Protein AF-A0A1B9YH25-F1 (afdb_monomer)

Sequence (120 aa):
MQVQVAENETVRVGDVTFAGATLWTDVGLNGHAHRAMMTAGDRMNDFKKIRVSNYEPRFLPHNALMRHLNSVAFLDAEMRKPRGGDRLVLVMHHAPVRQMPPQRSVRRATSPSTPPTAAI

Foldseek 3Di:
DDDDDQALHWDDDPLEIEHEHQQFDLCPQPVPSVVSQVCCCVDPPQQVPDADDPRPDGDGSVNSNVSNVSSCVSVVVVVPDDRPPGHYHYHYNDDPDPHDDPDPPPPPPDDDDDDDDDDD

Nearest PDB structures (foldseek):
  8wca-assembly1_C  TM=3.359E-01  e=2.042E+00  Homo sapiens
  8had-assembly1_B  TM=5.225E-01  e=9.281E+00  Phaeodactylum tricornutum CCAP 1055/1

Solvent-accessible surface area (backbone atoms only — not comparable to full-atom values): 7538 Å² total; per-residue (Å²): 139,90,88,84,86,44,73,65,35,73,49,74,58,91,61,35,36,36,40,24,22,62,45,48,62,68,54,49,91,81,78,47,33,70,63,43,36,54,52,42,38,78,66,39,63,63,35,69,68,39,50,41,88,93,62,69,51,64,34,45,49,68,56,34,30,54,49,17,53,51,29,51,53,47,52,54,53,62,70,68,52,88,52,92,88,47,45,79,44,82,46,57,73,58,77,94,69,93,65,83,75,79,81,78,76,76,74,73,79,75,75,83,78,78,78,84,80,89,77,134

Structure (mmCIF, N/CA/C/O backbone):
data_AF-A0A1B9YH25-F1
#
_entry.id   AF-A0A1B9YH25-F1
#
loop_
_atom_site.group_PDB
_atom_site.id
_atom_site.type_symbol
_atom_site.label_atom_id
_atom_site.label_alt_id
_atom_site.label_comp_id
_atom_site.label_asym_id
_atom_site.label_entity_id
_atom_site.label_seq_id
_atom_site.pdbx_PDB_ins_code
_atom_site.Cartn_x
_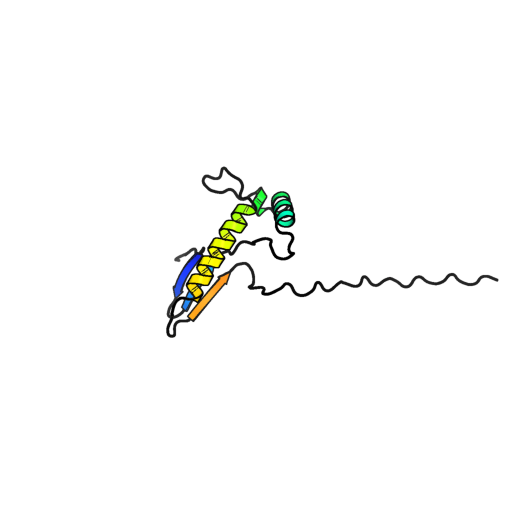atom_site.Cartn_y
_atom_site.Cartn_z
_atom_site.occupancy
_atom_site.B_iso_or_equiv
_atom_site.auth_seq_id
_atom_site.auth_comp_id
_atom_site.auth_asym_id
_atom_site.auth_atom_id
_atom_site.pdbx_PDB_model_num
ATOM 1 N N . MET A 1 1 ? -24.594 5.564 -2.286 1.00 69.50 1 MET A N 1
ATOM 2 C CA . MET A 1 1 ? -23.510 4.572 -2.122 1.00 69.50 1 MET A CA 1
ATOM 3 C C . MET A 1 1 ? -22.241 5.338 -1.794 1.00 69.50 1 MET A C 1
ATOM 5 O O . MET A 1 1 ? -21.898 6.232 -2.552 1.00 69.50 1 MET A O 1
ATOM 9 N N . GLN A 1 2 ? -21.623 5.075 -0.643 1.00 85.44 2 GLN A N 1
ATOM 10 C CA . GLN A 1 2 ? -20.380 5.733 -0.230 1.00 85.44 2 GLN A CA 1
ATOM 11 C C . GLN A 1 2 ? -19.211 4.789 -0.523 1.00 85.44 2 GLN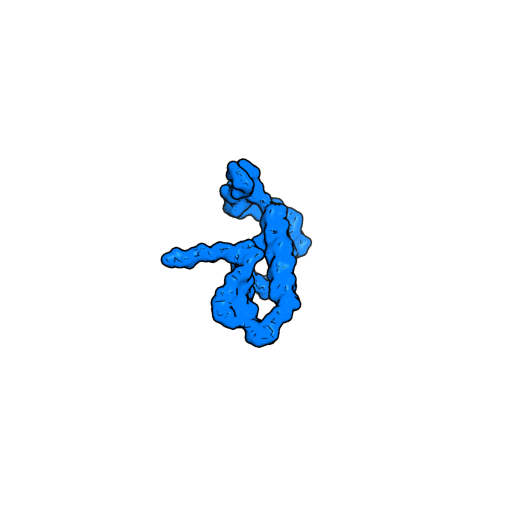 A C 1
ATOM 13 O O . GLN A 1 2 ? -19.297 3.604 -0.213 1.00 85.44 2 GLN A O 1
ATOM 18 N N . VAL A 1 3 ? -18.147 5.308 -1.132 1.00 87.94 3 VAL A N 1
ATOM 19 C CA . VAL A 1 3 ? -16.918 4.562 -1.433 1.00 87.94 3 VAL A CA 1
ATOM 20 C C . VAL A 1 3 ? -15.774 5.233 -0.682 1.00 87.94 3 VAL A C 1
ATOM 22 O O . VAL A 1 3 ? -15.627 6.451 -0.765 1.00 87.94 3 VAL A O 1
ATOM 25 N N . GLN A 1 4 ? -14.992 4.449 0.060 1.00 89.12 4 GLN A N 1
ATOM 26 C CA . GLN A 1 4 ? -13.782 4.899 0.751 1.00 89.12 4 GLN A CA 1
ATOM 27 C C . GLN A 1 4 ? -12.603 4.048 0.278 1.00 89.12 4 GLN A C 1
ATOM 29 O O . GLN A 1 4 ? -12.718 2.826 0.181 1.00 89.12 4 GLN A O 1
ATOM 34 N N . VAL A 1 5 ? -11.486 4.699 -0.040 1.00 91.88 5 VAL A N 1
ATOM 35 C CA . VAL A 1 5 ? -10.233 4.042 -0.429 1.00 91.88 5 VAL A CA 1
ATOM 36 C C . VAL A 1 5 ? -9.322 4.048 0.789 1.00 91.88 5 VAL A C 1
ATOM 38 O O . VAL A 1 5 ? -8.999 5.117 1.280 1.00 91.88 5 VAL A O 1
ATOM 41 N N . ALA A 1 6 ? -8.917 2.871 1.265 1.00 93.62 6 ALA A N 1
ATOM 42 C CA . ALA A 1 6 ? -8.105 2.724 2.472 1.00 93.62 6 ALA A CA 1
ATOM 43 C C . ALA A 1 6 ? -6.679 2.263 2.126 1.00 93.62 6 ALA A C 1
ATOM 45 O O . ALA A 1 6 ? -6.294 1.139 2.438 1.00 93.62 6 ALA A O 1
ATOM 46 N N . GLU A 1 7 ? -5.909 3.094 1.421 1.00 96.25 7 GLU A N 1
ATOM 47 C CA . GLU A 1 7 ? -4.486 2.827 1.163 1.00 96.25 7 GLU A CA 1
ATOM 48 C C . GLU A 1 7 ? -3.636 3.452 2.271 1.00 96.25 7 GLU A C 1
ATOM 50 O O . GLU A 1 7 ? -3.414 4.659 2.273 1.00 96.25 7 GLU A O 1
ATOM 55 N N . ASN A 1 8 ? -3.130 2.623 3.187 1.00 97.25 8 ASN A N 1
ATOM 56 C CA . ASN A 1 8 ? -2.430 3.050 4.405 1.00 97.25 8 ASN A CA 1
ATOM 57 C C . ASN A 1 8 ? -3.298 3.933 5.314 1.00 97.25 8 ASN A C 1
ATOM 59 O O . ASN A 1 8 ? -2.824 4.885 5.932 1.00 97.25 8 ASN A O 1
ATOM 63 N N . GLU A 1 9 ? -4.583 3.596 5.386 1.00 97.44 9 GLU A N 1
ATOM 64 C CA . GLU A 1 9 ? -5.580 4.286 6.198 1.00 97.44 9 GLU A CA 1
ATOM 65 C C . GLU A 1 9 ? -6.462 3.277 6.935 1.00 97.44 9 GLU A C 1
ATOM 67 O O . GLU A 1 9 ? -6.459 2.074 6.640 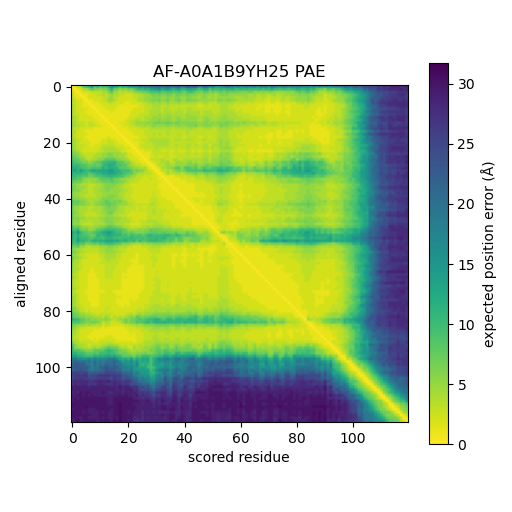1.00 97.44 9 GLU A O 1
ATOM 72 N N . THR A 1 10 ? -7.222 3.767 7.917 1.00 97.06 10 THR A N 1
ATOM 73 C CA . THR A 1 10 ? -8.196 2.954 8.637 1.00 97.06 10 THR A CA 1
ATOM 74 C C . THR A 1 10 ? -9.624 3.415 8.421 1.00 97.06 10 THR A C 1
ATOM 76 O O . THR A 1 10 ? -9.920 4.603 8.332 1.00 97.06 10 THR A O 1
ATOM 79 N N . VAL A 1 11 ? -10.532 2.443 8.386 1.00 96.44 11 VAL A N 1
ATOM 80 C CA . VAL A 1 11 ? -11.976 2.664 8.347 1.00 96.44 11 VAL A CA 1
ATOM 81 C C . VAL A 1 11 ? -12.589 1.948 9.538 1.00 96.44 11 VAL A C 1
ATOM 83 O O . VAL A 1 11 ? -12.366 0.753 9.734 1.00 96.44 11 VAL A O 1
ATOM 86 N N . ARG A 1 12 ? -13.363 2.667 10.353 1.00 95.19 12 ARG A N 1
ATOM 87 C CA . ARG A 1 12 ? -14.037 2.086 11.518 1.00 95.19 12 ARG A CA 1
ATOM 88 C C . ARG A 1 12 ? -15.504 1.816 11.213 1.00 95.19 12 ARG A C 1
ATOM 90 O O . ARG A 1 12 ? -16.226 2.711 10.782 1.00 95.19 12 ARG A O 1
ATOM 97 N N . VAL A 1 13 ? -15.944 0.595 11.496 1.00 95.06 13 VAL A N 1
ATOM 98 C CA . VAL A 1 13 ? -17.338 0.159 11.381 1.00 95.06 13 VAL A CA 1
ATOM 99 C C . VAL A 1 13 ? -17.725 -0.502 12.700 1.00 95.06 13 VAL A C 1
ATOM 101 O O . VAL A 1 13 ? -17.253 -1.591 13.019 1.00 95.06 13 VAL A O 1
ATOM 104 N N . GLY A 1 14 ? -18.550 0.182 13.496 1.00 95.00 14 GLY A N 1
ATOM 105 C CA . GLY A 1 14 ? -18.880 -0.256 14.855 1.00 95.00 14 GLY A CA 1
ATOM 106 C C . GLY A 1 14 ? -17.644 -0.313 15.760 1.00 95.00 14 GLY A C 1
ATOM 107 O O . GLY A 1 14 ? -16.926 0.682 15.899 1.00 95.00 14 GLY A O 1
ATOM 108 N N . ASP A 1 15 ? -17.411 -1.484 16.348 1.00 96.62 15 ASP A N 1
ATOM 109 C CA . ASP A 1 15 ? -16.275 -1.835 17.212 1.00 96.62 15 ASP A CA 1
ATOM 110 C C . ASP A 1 15 ? -15.105 -2.471 16.432 1.00 96.62 15 ASP A C 1
ATOM 112 O O . ASP A 1 15 ? -14.173 -3.012 17.026 1.00 96.62 15 ASP A O 1
ATOM 116 N N . VAL A 1 16 ? -15.145 -2.442 15.092 1.00 97.69 16 VAL A N 1
ATOM 117 C CA . VAL A 1 16 ? -14.095 -2.998 14.230 1.00 97.69 16 VAL A CA 1
ATOM 118 C C . VAL A 1 16 ? -13.389 -1.887 13.468 1.00 97.69 16 VAL A C 1
ATOM 120 O O . VAL A 1 16 ? -14.006 -1.105 12.746 1.00 97.69 16 VAL A O 1
ATOM 123 N N . THR A 1 17 ? -12.067 -1.844 13.596 1.00 97.50 17 THR A N 1
ATOM 124 C CA . THR A 1 17 ? -11.189 -1.016 12.769 1.00 97.50 17 THR A CA 1
ATOM 125 C C . THR A 1 17 ? -10.591 -1.875 11.661 1.00 97.50 17 THR A C 1
ATOM 127 O O . THR A 1 17 ? -9.908 -2.857 11.940 1.00 97.50 17 THR A O 1
ATOM 130 N N . PHE A 1 18 ? -10.821 -1.499 10.407 1.00 97.31 18 PHE A N 1
ATOM 131 C CA . PHE A 1 18 ? -10.178 -2.088 9.238 1.00 97.31 18 PHE A CA 1
ATOM 132 C C . PHE A 1 18 ? -8.976 -1.231 8.862 1.00 97.31 18 PHE A C 1
ATOM 134 O O . PHE A 1 18 ? -9.151 -0.059 8.549 1.00 97.31 18 PHE A O 1
ATOM 141 N N . ALA A 1 19 ? -7.773 -1.795 8.892 1.00 97.38 19 ALA A N 1
ATO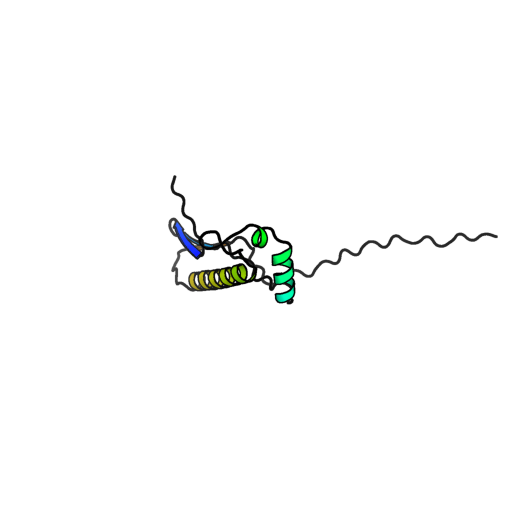M 142 C CA . ALA A 1 19 ? -6.566 -1.145 8.399 1.00 97.38 19 ALA A CA 1
ATOM 143 C C . ALA A 1 19 ? -6.227 -1.701 7.020 1.00 97.38 19 ALA A C 1
ATOM 145 O O . ALA A 1 19 ? -5.935 -2.891 6.881 1.00 97.38 19 ALA A O 1
ATOM 146 N N . GLY A 1 20 ? -6.322 -0.846 6.007 1.00 96.50 20 GLY A N 1
ATOM 147 C CA . GLY A 1 20 ? -6.109 -1.222 4.618 1.00 96.50 20 GLY A CA 1
ATOM 148 C C . GLY A 1 20 ? -4.729 -0.809 4.130 1.00 96.50 20 GLY A C 1
ATOM 149 O O . GLY A 1 20 ? -4.255 0.291 4.412 1.00 96.50 20 GLY A O 1
ATOM 150 N N . ALA A 1 21 ? -4.086 -1.690 3.375 1.00 96.19 21 ALA A N 1
ATOM 151 C CA . ALA A 1 21 ? -2.920 -1.349 2.578 1.00 96.19 21 ALA A CA 1
ATOM 152 C C . ALA A 1 21 ? -2.851 -2.272 1.366 1.00 96.19 21 ALA A C 1
ATOM 154 O O . ALA A 1 21 ? -2.986 -3.483 1.501 1.00 96.19 21 ALA A O 1
ATOM 155 N N . THR A 1 22 ? -2.555 -1.741 0.182 1.00 94.19 22 THR A N 1
ATOM 156 C CA . THR A 1 22 ? -2.248 -2.575 -0.986 1.00 94.19 22 THR A CA 1
ATOM 157 C C . THR A 1 22 ? -1.087 -3.508 -0.657 1.00 94.19 22 THR A C 1
ATOM 159 O O . THR A 1 22 ? -1.117 -4.661 -1.064 1.00 94.19 22 THR A O 1
ATOM 162 N N . LEU A 1 23 ? -0.110 -3.040 0.134 1.00 94.00 23 LEU A N 1
ATOM 163 C CA . LEU A 1 23 ? 1.092 -3.780 0.517 1.00 94.00 23 LEU A CA 1
ATOM 164 C C . LEU A 1 23 ? 1.810 -4.337 -0.720 1.00 94.00 23 LEU A C 1
ATOM 166 O O . LEU A 1 23 ? 1.750 -5.525 -1.023 1.00 94.00 23 LEU A O 1
ATOM 170 N N . TRP A 1 24 ? 2.501 -3.453 -1.441 1.00 93.69 24 TRP A N 1
ATOM 171 C CA . TRP A 1 24 ? 3.378 -3.841 -2.548 1.00 93.69 24 TRP A CA 1
ATOM 172 C C . TRP A 1 24 ? 4.451 -4.841 -2.091 1.00 93.69 24 TRP A C 1
ATOM 174 O O . TRP A 1 24 ? 4.726 -4.970 -0.902 1.00 93.69 24 TRP A O 1
ATOM 184 N N . THR A 1 25 ? 5.071 -5.560 -3.024 1.00 89.00 25 THR A N 1
ATOM 185 C CA . THR A 1 25 ? 6.163 -6.491 -2.703 1.00 89.00 25 THR A CA 1
ATOM 186 C C . THR A 1 25 ? 7.485 -5.756 -2.446 1.00 89.00 25 THR A C 1
ATOM 188 O O . THR A 1 25 ? 7.817 -4.793 -3.138 1.00 89.00 25 THR A O 1
ATOM 191 N N . ASP A 1 26 ? 8.267 -6.246 -1.484 1.00 88.88 26 ASP A N 1
ATOM 192 C CA . ASP A 1 26 ? 9.667 -5.858 -1.258 1.00 88.88 26 ASP A CA 1
ATOM 193 C C . ASP A 1 26 ? 10.651 -6.575 -2.202 1.00 88.88 26 ASP A C 1
ATOM 195 O O . ASP A 1 26 ? 11.845 -6.275 -2.205 1.00 88.88 26 ASP A O 1
ATOM 199 N N . VAL A 1 27 ? 10.144 -7.548 -2.975 1.00 86.75 27 VAL A N 1
ATOM 200 C CA . VAL A 1 27 ? 10.870 -8.523 -3.803 1.00 86.75 27 VAL A CA 1
ATOM 201 C C . VAL A 1 27 ? 12.019 -9.250 -3.082 1.00 86.75 27 VAL A C 1
ATOM 203 O O . VAL A 1 27 ? 12.947 -9.760 -3.717 1.00 86.75 27 VAL A O 1
ATOM 206 N N . GLY A 1 28 ? 11.948 -9.333 -1.752 1.00 84.50 28 GLY A N 1
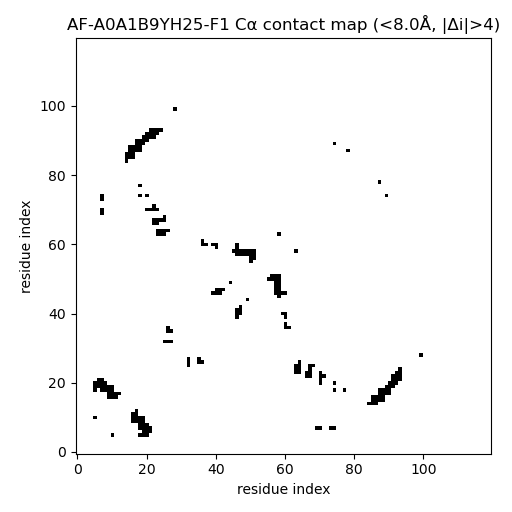ATOM 207 C CA . GLY A 1 28 ? 13.001 -9.855 -0.880 1.00 84.50 28 GLY A CA 1
ATOM 208 C C . GLY A 1 28 ? 12.955 -11.365 -0.645 1.00 84.50 28 GLY A C 1
ATOM 209 O O . GLY A 1 28 ? 13.920 -11.930 -0.132 1.00 84.50 28 GLY A O 1
ATOM 210 N N . LEU A 1 29 ? 11.878 -12.040 -1.062 1.00 81.62 29 LEU A N 1
ATOM 211 C CA . LEU A 1 29 ? 11.538 -13.403 -0.628 1.00 81.62 29 LEU A CA 1
ATOM 212 C C . LEU A 1 29 ? 12.657 -14.451 -0.802 1.00 81.62 29 LEU A C 1
ATOM 214 O O . LEU A 1 29 ? 12.800 -15.332 0.039 1.00 81.62 29 LEU A O 1
ATOM 218 N N . ASN A 1 30 ? 13.464 -14.353 -1.866 1.00 79.12 30 ASN A N 1
ATOM 219 C CA . ASN A 1 30 ? 14.497 -15.344 -2.207 1.00 79.12 30 ASN A CA 1
ATOM 220 C C . ASN A 1 30 ? 15.937 -14.868 -1.922 1.00 79.12 30 ASN A C 1
ATOM 222 O O . ASN A 1 30 ? 16.879 -15.411 -2.494 1.00 79.12 30 ASN A O 1
ATOM 226 N N . GLY A 1 31 ? 16.135 -13.811 -1.124 1.00 80.12 31 GLY A N 1
ATOM 227 C CA . GLY A 1 31 ? 17.475 -13.321 -0.755 1.00 80.12 31 GLY A CA 1
ATOM 228 C C . GLY A 1 31 ? 18.284 -12.677 -1.896 1.00 80.12 31 GLY A C 1
ATOM 229 O O . GLY A 1 31 ? 19.449 -12.327 -1.720 1.00 80.12 31 GLY A O 1
ATOM 230 N N . HIS A 1 32 ? 17.681 -12.484 -3.072 1.00 86.44 32 HIS A N 1
ATOM 231 C CA . HIS A 1 32 ? 18.317 -11.891 -4.255 1.00 86.44 32 HIS A CA 1
ATOM 232 C C . HIS A 1 32 ? 17.545 -10.669 -4.772 1.00 86.44 32 HIS A C 1
ATOM 234 O O . HIS A 1 32 ? 17.298 -10.542 -5.975 1.00 86.44 32 HIS A O 1
ATOM 240 N N . ALA A 1 33 ? 17.172 -9.764 -3.861 1.00 88.06 33 ALA A N 1
ATOM 241 C CA . ALA A 1 33 ? 16.287 -8.629 -4.136 1.00 88.06 33 ALA A CA 1
ATOM 242 C C . ALA A 1 33 ? 16.726 -7.792 -5.349 1.00 88.06 33 ALA A C 1
ATOM 244 O O . ALA A 1 33 ? 15.909 -7.501 -6.211 1.00 88.06 33 ALA A O 1
ATOM 245 N N . HIS A 1 34 ? 18.021 -7.494 -5.502 1.00 89.31 34 HIS A N 1
ATOM 246 C CA . HIS A 1 34 ? 18.519 -6.717 -6.647 1.00 89.31 34 HIS A CA 1
ATOM 247 C C . HIS A 1 34 ? 18.201 -7.374 -8.004 1.00 89.31 34 HIS A C 1
ATOM 249 O O . HIS A 1 34 ? 17.665 -6.738 -8.910 1.00 89.31 34 HIS A O 1
ATOM 255 N N . ARG A 1 35 ? 18.482 -8.678 -8.148 1.00 91.88 35 ARG A N 1
ATOM 256 C CA . ARG A 1 35 ? 18.168 -9.423 -9.382 1.00 91.88 35 ARG A CA 1
ATOM 257 C C . ARG A 1 35 ? 16.662 -9.540 -9.602 1.00 91.88 35 ARG A C 1
ATOM 259 O O . ARG A 1 35 ? 16.205 -9.445 -10.743 1.00 91.88 35 ARG A O 1
ATOM 266 N N . ALA A 1 36 ? 15.905 -9.726 -8.522 1.00 92.56 36 ALA A N 1
ATOM 267 C CA . ALA A 1 36 ? 14.451 -9.777 -8.571 1.00 92.56 36 ALA A CA 1
ATOM 268 C C . ALA A 1 36 ? 13.858 -8.437 -9.030 1.00 92.56 36 ALA A C 1
ATOM 270 O O . ALA A 1 36 ? 13.014 -8.442 -9.917 1.00 92.56 36 ALA A O 1
ATOM 271 N N . MET A 1 37 ? 14.354 -7.302 -8.523 1.00 94.56 37 MET A N 1
ATOM 272 C CA . MET A 1 37 ? 13.934 -5.961 -8.946 1.00 94.56 37 MET A CA 1
ATOM 273 C C . MET A 1 37 ? 14.188 -5.722 -10.431 1.00 94.56 37 MET A C 1
ATOM 275 O O . MET A 1 37 ? 13.265 -5.308 -11.125 1.00 94.56 37 MET A O 1
ATOM 279 N N . MET A 1 38 ? 15.394 -6.012 -10.934 1.00 94.31 38 MET A N 1
ATOM 280 C CA . MET A 1 38 ? 15.693 -5.854 -12.367 1.00 94.31 38 MET A CA 1
ATOM 281 C C . MET A 1 38 ? 14.735 -6.691 -13.221 1.00 94.31 38 MET A C 1
ATOM 283 O O . MET A 1 38 ? 14.057 -6.175 -14.105 1.00 94.31 38 M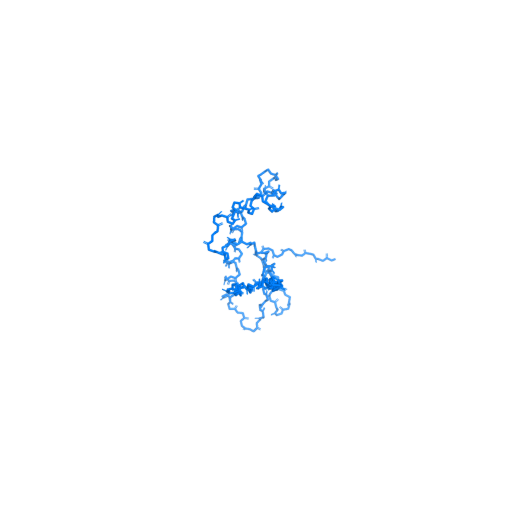ET A O 1
ATOM 287 N N . THR A 1 39 ? 14.597 -7.975 -12.880 1.00 94.88 39 THR A N 1
ATOM 288 C CA . THR A 1 39 ? 13.713 -8.896 -13.607 1.00 94.88 39 THR A CA 1
ATOM 289 C C . THR A 1 39 ? 12.255 -8.441 -13.556 1.00 94.88 39 THR A C 1
ATOM 291 O O . THR A 1 39 ? 11.550 -8.511 -14.561 1.00 94.88 39 THR A O 1
ATOM 294 N N . ALA A 1 40 ? 11.794 -7.975 -12.396 1.00 93.56 40 ALA A N 1
ATOM 295 C CA . ALA A 1 40 ? 10.449 -7.460 -12.208 1.00 93.56 40 ALA A CA 1
ATOM 296 C C . ALA A 1 40 ? 10.217 -6.226 -13.087 1.00 93.56 40 ALA A C 1
ATOM 298 O O . ALA A 1 40 ? 9.253 -6.213 -13.853 1.00 93.56 40 ALA A O 1
ATOM 299 N N . GLY A 1 41 ? 11.133 -5.252 -13.053 1.00 94.62 41 GLY A N 1
ATOM 300 C CA . GLY A 1 41 ? 11.091 -4.046 -13.885 1.00 94.62 41 GLY A CA 1
ATOM 301 C C . GLY A 1 41 ? 10.985 -4.353 -15.381 1.00 94.62 41 GLY A C 1
ATOM 302 O O . GLY A 1 41 ? 10.171 -3.751 -16.082 1.00 94.62 41 GLY A O 1
ATOM 303 N N . ASP A 1 42 ? 11.729 -5.355 -15.847 1.00 94.44 42 ASP A N 1
ATOM 304 C CA . ASP A 1 42 ? 11.759 -5.746 -17.258 1.00 94.44 42 ASP A CA 1
ATOM 305 C C . ASP A 1 42 ? 10.560 -6.592 -17.692 1.00 94.44 42 ASP A C 1
ATOM 307 O O . ASP A 1 42 ? 10.225 -6.643 -18.882 1.00 94.44 42 ASP A O 1
ATOM 311 N N . ARG A 1 43 ? 9.910 -7.309 -16.768 1.00 95.00 43 ARG A N 1
ATOM 312 C CA . ARG A 1 43 ? 8.915 -8.335 -17.122 1.00 95.00 43 ARG A CA 1
ATOM 313 C C . ARG A 1 43 ? 7.492 -7.998 -16.702 1.00 95.00 43 ARG A C 1
ATOM 315 O O . ARG A 1 43 ? 6.587 -8.289 -17.483 1.00 95.00 43 ARG A O 1
ATOM 322 N N . MET A 1 44 ? 7.275 -7.369 -15.551 1.00 95.06 44 MET A N 1
ATOM 323 C CA . MET A 1 44 ? 5.935 -7.154 -14.995 1.00 95.06 44 MET A CA 1
ATOM 324 C C . MET A 1 44 ? 5.226 -5.948 -15.617 1.00 95.06 44 MET A C 1
ATOM 326 O O . MET A 1 44 ? 5.829 -4.913 -15.904 1.00 95.06 44 MET A O 1
ATOM 330 N N . ASN A 1 45 ? 3.913 -6.081 -15.813 1.00 95.94 45 ASN A N 1
ATOM 331 C CA . ASN A 1 45 ? 3.090 -5.023 -16.397 1.00 95.94 45 ASN A CA 1
ATOM 332 C C . ASN A 1 45 ? 3.031 -3.777 -15.515 1.00 95.94 45 ASN A C 1
ATOM 334 O O . ASN A 1 45 ? 2.962 -2.677 -16.057 1.00 95.94 45 ASN A O 1
ATOM 338 N N . ASP A 1 46 ? 3.105 -3.942 -14.197 1.00 93.31 46 ASP A N 1
ATOM 339 C CA . ASP A 1 46 ? 3.108 -2.851 -13.227 1.00 93.31 46 ASP A CA 1
ATOM 340 C C . ASP A 1 46 ? 4.176 -1.814 -13.580 1.00 93.31 46 ASP A C 1
ATOM 342 O O . ASP A 1 46 ? 3.874 -0.640 -13.776 1.00 93.31 46 ASP A O 1
ATOM 346 N N . PHE A 1 47 ? 5.409 -2.265 -13.811 1.00 94.94 47 PHE A N 1
ATOM 347 C CA . PHE A 1 47 ? 6.540 -1.377 -14.088 1.00 94.94 47 PHE A CA 1
ATOM 348 C C . PHE A 1 47 ? 6.631 -0.922 -15.554 1.00 94.94 47 PHE A C 1
ATOM 350 O O . PHE A 1 47 ? 7.333 0.035 -15.887 1.00 94.94 47 PHE A O 1
ATOM 357 N N . LYS A 1 48 ? 5.869 -1.559 -16.451 1.00 93.31 48 LYS A N 1
ATOM 358 C CA . LYS A 1 48 ? 5.756 -1.152 -17.862 1.00 93.31 48 LYS A CA 1
ATOM 359 C C . LYS A 1 48 ? 4.661 -0.116 -18.083 1.00 93.31 48 LYS A C 1
ATOM 361 O O . LYS A 1 48 ? 4.846 0.823 -18.865 1.00 93.31 48 LYS A O 1
ATOM 366 N N . LYS A 1 49 ? 3.521 -0.272 -17.407 1.00 94.38 49 LYS A N 1
ATOM 367 C CA . LYS A 1 49 ? 2.277 0.452 -17.705 1.00 94.38 49 LYS A CA 1
ATOM 368 C C . LYS A 1 49 ? 1.912 1.496 -16.658 1.00 94.38 49 LYS A C 1
ATOM 370 O O . LYS A 1 49 ? 1.378 2.531 -17.038 1.00 94.38 49 LYS A O 1
ATOM 375 N N . ILE A 1 50 ? 2.221 1.278 -15.380 1.00 95.12 50 ILE A N 1
ATOM 376 C CA . ILE A 1 50 ? 1.883 2.255 -14.340 1.00 95.12 50 ILE A CA 1
ATOM 377 C C . ILE A 1 50 ? 2.815 3.468 -14.469 1.00 95.12 50 ILE A C 1
ATOM 379 O O . ILE A 1 50 ? 4.017 3.349 -14.745 1.00 95.12 50 ILE A O 1
ATOM 383 N N . ARG A 1 51 ? 2.240 4.656 -14.302 1.00 93.56 51 ARG A N 1
ATOM 384 C CA . ARG A 1 51 ? 2.941 5.940 -14.227 1.00 93.56 51 ARG A CA 1
ATOM 385 C C . ARG A 1 51 ? 2.599 6.606 -12.901 1.00 93.56 51 ARG A C 1
ATOM 387 O O . ARG A 1 51 ? 1.527 6.355 -12.353 1.00 93.56 51 ARG A O 1
ATOM 394 N N . VAL A 1 52 ? 3.514 7.409 -12.371 1.00 90.62 52 VAL A N 1
ATOM 395 C CA . VAL A 1 52 ? 3.311 8.136 -11.107 1.00 90.62 52 VAL A CA 1
ATOM 396 C C . VAL A 1 52 ? 3.340 9.644 -11.318 1.00 90.62 52 VAL A C 1
ATOM 398 O O . VAL A 1 52 ? 3.762 10.114 -12.371 1.00 90.62 52 VAL A O 1
ATOM 401 N N . SER A 1 53 ? 2.895 10.398 -10.305 1.00 86.75 53 SER A N 1
ATOM 402 C CA . SER A 1 53 ? 2.720 11.853 -10.391 1.00 86.75 53 SER A CA 1
ATOM 403 C C . SER A 1 53 ? 1.768 12.209 -11.546 1.00 86.75 53 SER A C 1
ATOM 405 O O . SER A 1 53 ? 0.753 11.538 -11.728 1.00 86.75 53 SER A O 1
ATOM 407 N N . ASN A 1 54 ? 2.108 13.204 -12.359 1.00 87.69 54 ASN A N 1
ATOM 408 C CA . ASN A 1 54 ? 1.336 13.657 -13.518 1.00 87.69 54 ASN A CA 1
ATOM 409 C C . ASN A 1 54 ? 1.486 12.740 -14.746 1.00 87.69 54 ASN A C 1
ATOM 411 O O . ASN A 1 54 ? 1.591 13.214 -15.868 1.00 87.69 54 ASN A O 1
ATOM 415 N N . TYR A 1 55 ? 1.516 11.422 -14.534 1.00 85.44 55 TYR A N 1
ATOM 416 C CA . TYR A 1 55 ? 1.625 10.403 -15.585 1.00 85.44 55 TYR A CA 1
ATOM 417 C C . TYR A 1 55 ? 2.951 10.387 -16.376 1.00 85.44 55 TYR A C 1
ATOM 419 O O . TYR A 1 55 ? 3.062 9.709 -17.396 1.00 85.44 55 TYR A O 1
ATOM 427 N N . GLU A 1 56 ? 3.979 11.062 -15.869 1.00 85.62 56 GLU A N 1
ATOM 428 C CA . GLU A 1 56 ? 5.264 11.225 -16.555 1.00 85.62 56 GLU A CA 1
ATOM 429 C C . GLU A 1 56 ? 6.233 10.055 -16.275 1.00 85.62 56 GLU A C 1
ATOM 431 O O . GLU A 1 56 ? 6.468 9.214 -17.153 1.00 85.62 56 GLU A O 1
ATOM 436 N N . PRO A 1 57 ? 6.788 9.900 -15.056 1.00 93.62 57 PRO A N 1
ATOM 437 C CA . PRO A 1 57 ? 7.719 8.814 -14.780 1.00 93.62 57 PRO A CA 1
ATOM 438 C C . PRO A 1 57 ? 7.021 7.454 -14.682 1.00 93.62 57 PRO A C 1
ATOM 440 O O . PRO A 1 57 ? 5.921 7.307 -14.134 1.00 93.62 57 PRO A O 1
ATOM 443 N N . ARG A 1 58 ? 7.717 6.412 -15.155 1.00 93.38 58 ARG A N 1
ATOM 444 C CA . ARG A 1 58 ? 7.324 5.016 -14.923 1.00 93.38 58 ARG A CA 1
ATOM 445 C C . ARG A 1 58 ? 7.352 4.695 -13.438 1.00 93.38 58 ARG A C 1
ATOM 447 O O . ARG A 1 58 ? 8.248 5.116 -12.711 1.00 93.38 58 ARG A O 1
ATOM 454 N N . PHE A 1 59 ? 6.389 3.894 -12.997 1.00 95.50 59 PHE A N 1
ATOM 455 C CA . PHE A 1 59 ? 6.504 3.238 -11.707 1.00 95.50 59 PHE A CA 1
ATOM 456 C C . PHE A 1 59 ? 7.634 2.206 -11.786 1.00 95.50 59 PHE A C 1
ATOM 458 O O . PHE A 1 59 ? 7.617 1.348 -12.662 1.00 95.50 59 PHE A O 1
ATOM 465 N N . LEU A 1 60 ? 8.632 2.304 -10.910 1.00 95.12 60 LEU A N 1
ATOM 466 C CA . LEU A 1 60 ? 9.785 1.409 -10.876 1.00 95.12 60 LEU A CA 1
ATOM 467 C C . LEU A 1 60 ? 9.685 0.436 -9.692 1.00 95.12 60 LEU A C 1
ATOM 469 O O . LEU A 1 60 ? 9.016 0.751 -8.706 1.00 95.12 60 LEU A O 1
ATOM 473 N N . PRO A 1 61 ? 10.405 -0.699 -9.721 1.00 95.12 61 PRO A N 1
ATOM 474 C CA . PRO A 1 61 ? 10.484 -1.618 -8.584 1.00 95.12 61 PRO A CA 1
ATOM 475 C C . PRO A 1 61 ? 10.876 -0.942 -7.263 1.00 95.12 61 PRO A C 1
ATOM 477 O O . PRO A 1 61 ? 10.322 -1.275 -6.219 1.00 95.12 61 PRO A O 1
ATOM 480 N N . HIS A 1 62 ? 11.751 0.071 -7.292 1.00 94.44 62 HIS A N 1
ATOM 481 C CA . HIS A 1 62 ? 12.102 0.814 -6.076 1.00 94.44 62 HIS A CA 1
ATOM 482 C C . HIS A 1 62 ? 10.909 1.601 -5.498 1.00 94.44 62 HIS A C 1
ATOM 484 O O . HIS A 1 62 ? 10.809 1.750 -4.282 1.00 94.44 62 HIS A O 1
ATOM 490 N N . ASN A 1 63 ? 9.988 2.084 -6.343 1.00 94.88 63 ASN A N 1
ATOM 491 C CA . ASN A 1 63 ? 8.782 2.771 -5.882 1.00 94.88 63 ASN A CA 1
ATOM 492 C C . ASN A 1 63 ? 7.851 1.790 -5.160 1.00 94.88 63 ASN A C 1
ATOM 494 O O . ASN A 1 63 ? 7.261 2.143 -4.141 1.00 94.88 63 ASN A O 1
ATOM 498 N N . ALA A 1 64 ? 7.734 0.558 -5.672 1.00 94.50 64 ALA A N 1
ATOM 499 C CA . ALA A 1 64 ? 6.997 -0.513 -5.005 1.00 94.50 64 ALA A CA 1
ATOM 500 C C . ALA A 1 64 ? 7.618 -0.848 -3.645 1.00 94.50 64 ALA A C 1
ATOM 502 O O . ALA A 1 64 ? 6.884 -0.904 -2.663 1.00 94.50 64 ALA A O 1
ATOM 503 N N . LEU A 1 65 ? 8.950 -0.954 -3.561 1.00 94.69 65 LEU A N 1
ATOM 504 C CA . LEU A 1 65 ? 9.636 -1.156 -2.283 1.00 94.69 65 LEU A CA 1
ATOM 505 C C . LEU A 1 65 ? 9.366 -0.006 -1.301 1.00 94.69 65 LEU A C 1
ATOM 507 O O . LEU A 1 65 ? 9.047 -0.250 -0.143 1.00 94.69 65 LEU A O 1
ATOM 511 N N . MET A 1 66 ? 9.450 1.251 -1.739 1.00 95.50 66 MET A N 1
ATOM 512 C CA . MET A 1 66 ? 9.146 2.388 -0.861 1.00 95.50 66 MET A CA 1
ATOM 513 C C . MET A 1 66 ? 7.706 2.339 -0.338 1.00 95.50 66 MET A C 1
ATOM 515 O O . MET A 1 66 ? 7.471 2.542 0.851 1.00 95.50 66 MET A O 1
ATOM 519 N N . ARG A 1 67 ? 6.736 2.029 -1.208 1.00 95.50 67 ARG A N 1
ATOM 520 C CA . ARG A 1 67 ? 5.333 1.860 -0.800 1.00 95.50 67 ARG A CA 1
ATOM 521 C C . ARG A 1 67 ? 5.161 0.686 0.160 1.00 95.50 67 ARG A C 1
ATOM 523 O O . ARG A 1 67 ? 4.448 0.834 1.141 1.00 95.50 67 ARG A O 1
ATOM 530 N N . HIS A 1 68 ? 5.843 -0.432 -0.085 1.00 95.19 68 HIS A N 1
ATOM 531 C CA . HIS A 1 68 ? 5.866 -1.578 0.822 1.00 95.19 68 HIS A CA 1
ATOM 532 C C . HIS A 1 68 ? 6.325 -1.168 2.225 1.00 95.19 68 HIS A C 1
ATOM 534 O O . HIS A 1 68 ? 5.620 -1.429 3.194 1.00 95.19 68 HIS A O 1
ATOM 540 N N . LEU A 1 69 ? 7.469 -0.486 2.330 1.00 95.69 69 LEU A N 1
ATOM 541 C CA . LEU A 1 69 ? 8.020 -0.052 3.616 1.00 95.69 69 LEU A CA 1
ATOM 542 C C . LEU A 1 69 ? 7.059 0.885 4.359 1.00 95.69 69 LEU A C 1
ATOM 544 O O . LEU A 1 69 ? 6.859 0.726 5.561 1.00 95.69 69 LEU A O 1
ATOM 548 N N . ASN A 1 70 ? 6.411 1.805 3.640 1.00 97.44 70 ASN A N 1
ATOM 549 C CA . ASN A 1 70 ? 5.398 2.687 4.219 1.00 97.44 70 ASN A CA 1
ATOM 550 C C . ASN A 1 70 ? 4.176 1.906 4.722 1.00 97.44 70 ASN A C 1
ATOM 552 O O . ASN A 1 70 ? 3.713 2.159 5.831 1.00 97.44 70 ASN A O 1
ATOM 556 N N . SER A 1 71 ? 3.682 0.935 3.947 1.00 96.75 71 SER A N 1
ATOM 557 C CA . SER A 1 71 ? 2.572 0.072 4.365 1.00 96.75 71 SER A CA 1
ATOM 558 C C . SER A 1 71 ? 2.925 -0.761 5.590 1.00 96.75 71 SER A C 1
ATOM 560 O O . SER A 1 71 ? 2.130 -0.831 6.523 1.00 96.75 71 SER A O 1
ATOM 562 N N . VAL A 1 72 ? 4.123 -1.350 5.632 1.00 95.06 72 VAL A N 1
ATOM 563 C CA . VAL A 1 72 ? 4.598 -2.102 6.802 1.00 95.06 72 VAL A CA 1
ATOM 564 C C . VAL A 1 72 ? 4.663 -1.196 8.026 1.00 95.06 72 VAL A C 1
ATOM 566 O O . VAL A 1 72 ? 4.120 -1.562 9.063 1.00 95.06 72 VAL A O 1
ATOM 569 N N . ALA A 1 73 ? 5.255 -0.005 7.908 1.00 97.06 73 ALA A N 1
ATOM 570 C CA . ALA A 1 73 ? 5.339 0.946 9.015 1.00 97.06 73 ALA A CA 1
ATOM 571 C C . ALA A 1 73 ? 3.950 1.386 9.511 1.00 97.06 73 ALA A C 1
ATOM 573 O O . ALA A 1 73 ? 3.715 1.440 10.718 1.00 97.06 73 ALA A O 1
ATOM 574 N N . PHE A 1 74 ? 3.018 1.657 8.593 1.00 97.69 74 PHE A N 1
ATOM 575 C CA . PHE A 1 74 ? 1.635 2.001 8.920 1.00 97.69 74 PHE A CA 1
ATOM 576 C C . PHE A 1 74 ? 0.926 0.869 9.675 1.00 97.69 74 PHE A C 1
ATOM 578 O O . PHE A 1 74 ? 0.387 1.094 10.758 1.00 97.69 74 PHE A O 1
ATOM 585 N N . LEU A 1 75 ? 0.954 -0.352 9.137 1.00 95.81 75 LEU A N 1
ATOM 586 C CA . LEU A 1 75 ? 0.282 -1.504 9.742 1.00 95.81 75 LEU A CA 1
ATOM 587 C C . LEU A 1 75 ? 0.893 -1.854 11.101 1.00 95.81 75 LEU A C 1
ATOM 589 O O . LEU A 1 75 ? 0.169 -2.147 12.048 1.00 95.81 75 LEU A O 1
ATOM 593 N N . ASP A 1 76 ? 2.218 -1.782 11.213 1.00 96.00 76 ASP A N 1
ATOM 594 C CA . ASP A 1 76 ? 2.953 -2.009 12.455 1.00 96.00 76 ASP A CA 1
ATOM 595 C C . ASP A 1 76 ? 2.591 -0.971 13.528 1.00 96.00 76 ASP A C 1
ATOM 597 O O . ASP A 1 76 ? 2.337 -1.320 14.683 1.00 96.00 76 ASP A O 1
ATOM 601 N N . ALA A 1 77 ? 2.460 0.302 13.146 1.00 97.50 77 ALA A N 1
ATOM 602 C CA . ALA A 1 77 ? 1.939 1.331 14.038 1.00 97.50 77 ALA A CA 1
ATOM 603 C C . ALA A 1 77 ? 0.483 1.047 14.451 1.00 97.50 77 ALA A C 1
ATOM 605 O O . ALA A 1 77 ? 0.149 1.162 15.629 1.00 97.50 77 ALA A O 1
ATOM 606 N N . GLU A 1 78 ? -0.379 0.635 13.517 1.00 96.69 78 GLU A N 1
ATOM 607 C CA . GLU A 1 78 ? -1.802 0.380 13.769 1.00 96.69 78 GLU A CA 1
ATOM 608 C C . GLU A 1 78 ? -2.047 -0.830 14.684 1.00 96.69 78 GLU A C 1
ATOM 610 O O . GLU A 1 78 ? -2.986 -0.815 15.489 1.00 96.69 78 GLU A O 1
ATOM 615 N N . MET A 1 79 ? -1.181 -1.845 14.596 1.00 95.56 79 MET A N 1
ATOM 616 C CA . MET A 1 79 ? -1.176 -3.020 15.473 1.00 95.56 79 MET A CA 1
ATOM 617 C C . MET A 1 79 ? -0.751 -2.693 16.908 1.00 95.56 79 MET A C 1
ATOM 619 O O . MET A 1 79 ? -1.216 -3.347 17.837 1.00 95.56 79 MET A O 1
ATOM 623 N N . ARG A 1 80 ? 0.113 -1.689 17.114 1.00 96.69 80 ARG A N 1
ATOM 624 C CA . ARG A 1 80 ? 0.582 -1.295 18.457 1.00 96.69 80 ARG A CA 1
ATOM 625 C C . ARG A 1 80 ? -0.369 -0.362 19.202 1.00 96.69 80 ARG A C 1
ATOM 627 O O . ARG A 1 80 ? -0.182 -0.145 20.399 1.00 96.69 80 ARG A O 1
ATOM 634 N N . LYS A 1 81 ? -1.366 0.213 18.526 1.00 96.50 81 LYS A N 1
ATOM 635 C CA . LYS A 1 81 ? -2.328 1.118 19.165 1.00 96.50 81 LYS A CA 1
ATOM 636 C C . LYS A 1 81 ? -3.159 0.359 20.211 1.00 96.50 81 LYS A C 1
ATOM 638 O O . LYS A 1 81 ? -3.721 -0.685 19.880 1.00 96.50 81 LYS A O 1
ATOM 643 N N . PRO A 1 82 ? -3.299 0.879 21.444 1.00 95.06 82 PRO A N 1
ATOM 644 C CA . PRO A 1 82 ? -4.248 0.336 22.408 1.00 95.06 82 PRO A CA 1
ATOM 645 C C . PRO A 1 82 ? -5.676 0.428 21.857 1.00 95.06 82 PRO A C 1
ATOM 647 O O . PRO A 1 82 ? -6.075 1.482 21.364 1.00 95.06 82 PRO A O 1
ATOM 650 N N . ARG A 1 83 ? -6.447 -0.661 21.946 1.00 93.50 83 ARG A N 1
ATOM 651 C CA . ARG A 1 83 ? -7.836 -0.721 21.441 1.00 93.50 83 ARG A CA 1
ATOM 652 C C . ARG A 1 83 ? -8.880 -1.091 22.485 1.00 93.50 83 ARG A C 1
ATOM 654 O O . ARG A 1 83 ? -10.064 -1.124 22.175 1.00 93.50 83 ARG A O 1
ATOM 661 N N . GLY A 1 84 ? -8.464 -1.362 23.722 1.00 91.62 84 GLY A N 1
ATOM 662 C CA . GLY A 1 84 ? -9.373 -1.876 24.744 1.00 91.62 84 GLY A CA 1
ATOM 663 C C . GLY A 1 84 ? -10.013 -3.184 24.273 1.00 91.62 84 GLY A C 1
ATOM 664 O O . GLY A 1 84 ? -9.313 -4.186 24.155 1.00 91.62 84 GLY A O 1
ATOM 665 N N . GLY A 1 85 ? -11.320 -3.151 23.993 1.00 91.25 85 GLY A N 1
ATOM 666 C CA . GLY A 1 85 ? -12.092 -4.278 23.455 1.00 91.25 85 GLY A CA 1
ATOM 667 C C . GLY A 1 85 ? -12.355 -4.237 21.944 1.00 91.25 85 GLY A C 1
ATOM 668 O O . GLY A 1 85 ? -12.905 -5.200 21.410 1.00 91.25 85 GLY A O 1
ATOM 669 N N . ASP A 1 86 ? -11.971 -3.161 21.252 1.00 96.31 86 ASP A N 1
ATOM 670 C CA . ASP A 1 86 ? -12.231 -3.005 19.820 1.00 96.31 86 ASP A CA 1
ATOM 671 C C . ASP A 1 86 ? -11.343 -3.940 18.986 1.00 96.31 86 ASP A C 1
ATOM 673 O O . ASP A 1 86 ? -10.162 -4.165 19.275 1.00 96.31 86 ASP A O 1
ATOM 677 N N . ARG A 1 87 ? -11.902 -4.468 17.895 1.00 97.50 87 ARG A N 1
ATOM 678 C CA . ARG A 1 87 ? -11.221 -5.408 16.996 1.00 97.50 87 ARG A CA 1
ATOM 679 C C . ARG A 1 87 ? -10.425 -4.674 15.919 1.00 97.50 87 ARG A C 1
ATOM 681 O O . ARG A 1 87 ? -10.851 -3.641 15.404 1.00 97.50 87 ARG A O 1
ATOM 688 N N . LEU A 1 88 ? -9.295 -5.257 15.522 1.00 97.38 88 LEU A N 1
ATOM 689 C CA . LEU A 1 88 ? -8.497 -4.823 14.374 1.00 97.38 88 LEU A CA 1
ATOM 690 C C . LEU A 1 88 ? -8.512 -5.903 13.292 1.00 97.38 88 LEU A C 1
ATOM 692 O O . LEU A 1 88 ? -8.198 -7.060 13.561 1.00 97.38 88 LEU A O 1
ATOM 696 N N . VAL A 1 89 ? -8.836 -5.507 12.064 1.00 96.69 89 VAL A N 1
ATOM 697 C CA . VAL A 1 89 ? -8.749 -6.345 10.866 1.00 96.69 89 VAL A CA 1
ATOM 698 C C . VAL A 1 89 ? -7.756 -5.702 9.910 1.00 96.69 89 VAL A C 1
ATOM 700 O O . VAL A 1 89 ? -7.911 -4.540 9.546 1.00 96.69 89 VAL A O 1
ATOM 703 N N . LEU A 1 90 ? -6.7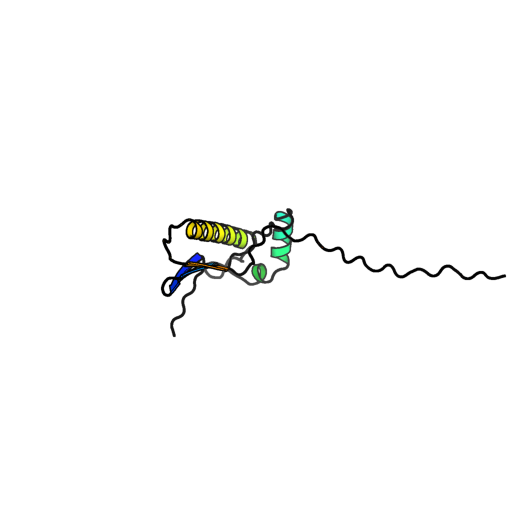43 -6.455 9.491 1.00 95.62 90 LEU A N 1
ATOM 704 C CA . LEU A 1 90 ? -5.790 -6.008 8.478 1.00 95.62 90 LEU A CA 1
ATOM 705 C C . LEU A 1 90 ? -6.244 -6.509 7.106 1.00 95.62 90 LEU A C 1
ATOM 707 O O . LEU A 1 90 ? -6.501 -7.701 6.938 1.00 95.62 90 LEU A O 1
ATOM 711 N N . VAL A 1 91 ? -6.326 -5.612 6.128 1.00 95.25 91 VAL A N 1
ATOM 712 C CA . VAL A 1 91 ? -6.726 -5.923 4.752 1.00 95.25 91 VAL A CA 1
ATOM 713 C C . VAL A 1 91 ? -5.561 -5.601 3.827 1.00 95.25 91 VAL A C 1
ATOM 715 O O . VAL A 1 91 ? -5.173 -4.442 3.697 1.00 95.25 91 VAL A O 1
ATOM 718 N N . MET A 1 92 ? -4.989 -6.637 3.210 1.00 93.62 92 MET A N 1
ATOM 719 C CA . MET A 1 92 ? -3.790 -6.528 2.375 1.00 93.62 92 MET A CA 1
ATOM 720 C C . MET A 1 92 ? -3.871 -7.416 1.136 1.00 93.62 92 MET A C 1
ATOM 722 O O . MET A 1 92 ? -4.524 -8.459 1.169 1.00 93.62 92 MET A O 1
ATOM 726 N N . HIS A 1 93 ? -3.196 -7.024 0.049 1.00 90.56 93 HIS A N 1
ATOM 727 C CA . HIS A 1 93 ? -3.158 -7.825 -1.181 1.00 90.56 93 HIS A CA 1
ATOM 728 C C . HIS A 1 93 ? -2.342 -9.112 -1.012 1.00 90.56 93 HIS A C 1
ATOM 730 O O . HIS A 1 93 ? -2.740 -10.180 -1.478 1.00 90.56 93 HIS A O 1
ATOM 736 N N . HIS A 1 94 ? -1.187 -9.017 -0.353 1.00 83.06 94 HIS A N 1
ATOM 737 C CA . HIS A 1 94 ? -0.324 -10.163 -0.099 1.00 83.06 94 HIS A CA 1
ATOM 738 C C . HIS A 1 94 ? -0.635 -10.807 1.253 1.00 83.06 94 HIS A C 1
ATOM 740 O O . HIS A 1 94 ? -0.870 -10.126 2.251 1.00 83.06 94 HIS A O 1
ATOM 746 N N . ALA A 1 95 ? -0.605 -12.141 1.283 1.00 77.62 95 ALA A N 1
ATOM 747 C CA . ALA A 1 95 ? -0.758 -12.895 2.517 1.00 77.62 95 ALA A CA 1
ATOM 748 C C . ALA A 1 95 ? 0.442 -12.652 3.455 1.00 77.62 95 ALA A C 1
ATOM 750 O O . ALA A 1 95 ? 1.580 -12.576 2.978 1.00 77.62 95 ALA A O 1
ATOM 751 N N . PRO A 1 96 ? 0.227 -12.591 4.781 1.00 75.56 96 PRO A N 1
ATOM 752 C CA . PRO A 1 96 ? 1.308 -12.493 5.753 1.00 75.56 96 PRO A CA 1
ATOM 753 C C . PRO A 1 96 ? 2.075 -13.820 5.793 1.00 75.56 96 PRO A C 1
ATOM 755 O O . PRO A 1 96 ? 1.684 -14.772 6.467 1.00 75.56 96 PRO A O 1
ATOM 758 N N . VAL A 1 97 ? 3.165 -13.906 5.034 1.00 71.94 97 VAL A N 1
ATOM 759 C CA . VAL A 1 97 ? 4.021 -15.095 4.989 1.00 71.94 97 VAL A CA 1
ATOM 760 C C . VAL A 1 97 ? 5.245 -14.889 5.869 1.00 71.94 97 VAL A C 1
ATOM 762 O O . VAL A 1 97 ? 6.013 -13.952 5.687 1.00 71.94 97 VAL A O 1
ATOM 765 N N . ARG A 1 98 ? 5.429 -15.781 6.848 1.00 60.34 98 ARG A N 1
ATOM 766 C CA . ARG A 1 98 ? 6.581 -15.739 7.762 1.00 60.34 98 ARG A CA 1
ATOM 767 C C . ARG A 1 98 ? 7.851 -16.275 7.093 1.00 60.34 98 ARG A C 1
ATOM 769 O O . ARG A 1 98 ? 8.929 -15.762 7.357 1.00 60.34 98 ARG A O 1
ATOM 776 N N . GLN A 1 99 ? 7.697 -17.292 6.238 1.00 57.81 99 GLN A N 1
ATOM 777 C CA . GLN A 1 99 ? 8.719 -17.966 5.429 1.00 57.81 99 GLN A CA 1
ATOM 778 C C . GLN A 1 99 ? 8.036 -18.613 4.215 1.00 57.81 99 GLN A C 1
ATOM 780 O O . GLN A 1 99 ? 6.895 -19.071 4.319 1.00 57.81 99 GLN A O 1
ATOM 785 N N . MET A 1 100 ? 8.726 -18.683 3.074 1.00 57.69 100 MET A N 1
ATOM 786 C CA . MET A 1 100 ? 8.260 -19.506 1.958 1.00 57.69 100 MET A CA 1
ATOM 787 C C . MET A 1 100 ? 8.302 -20.986 2.382 1.00 57.69 100 MET A C 1
ATOM 789 O O . MET A 1 100 ? 9.335 -21.422 2.895 1.00 57.69 100 MET A O 1
ATOM 793 N N . PRO A 1 101 ? 7.235 -21.781 2.176 1.00 58.50 101 PRO A N 1
ATOM 794 C CA . PRO A 1 101 ? 7.325 -23.225 2.359 1.00 58.50 101 PRO A CA 1
ATOM 795 C C . PRO A 1 101 ? 8.433 -23.775 1.448 1.00 58.50 101 PRO A C 1
ATOM 797 O O . PRO A 1 101 ? 8.564 -23.290 0.318 1.00 58.50 101 PRO A O 1
ATOM 800 N N . PRO A 1 102 ? 9.237 -24.760 1.892 1.00 55.25 102 PRO A N 1
ATOM 801 C CA . PRO A 1 102 ? 10.293 -25.321 1.061 1.00 55.25 102 PRO A CA 1
ATOM 802 C C . PRO A 1 102 ? 9.721 -25.741 -0.295 1.00 55.25 102 PRO A C 1
ATOM 804 O O . PRO A 1 102 ? 8.682 -26.401 -0.367 1.00 55.25 102 PRO A O 1
ATOM 807 N N . GLN A 1 103 ? 10.396 -25.325 -1.369 1.00 58.94 103 GLN A N 1
ATOM 808 C CA . GLN A 1 103 ? 10.037 -25.679 -2.739 1.00 58.94 103 GLN A CA 1
ATOM 809 C C . GLN A 1 103 ? 9.973 -27.206 -2.821 1.00 58.94 103 GLN A C 1
ATOM 811 O O . GLN A 1 103 ? 11.005 -27.878 -2.758 1.00 58.94 103 GLN A O 1
ATOM 816 N N . ARG A 1 104 ? 8.7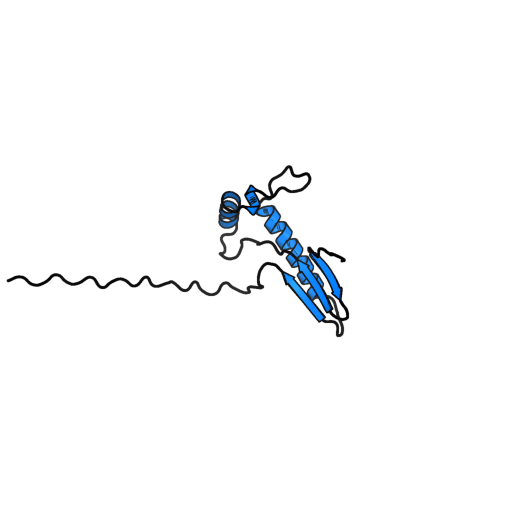68 -27.777 -2.927 1.00 56.03 104 ARG A N 1
ATOM 817 C CA . ARG A 1 104 ? 8.619 -29.210 -3.175 1.00 56.03 104 ARG A CA 1
ATOM 818 C C . ARG A 1 104 ? 9.189 -29.454 -4.562 1.00 56.03 104 ARG A C 1
ATOM 820 O O . ARG A 1 104 ? 8.540 -29.140 -5.558 1.00 56.03 104 ARG A O 1
AT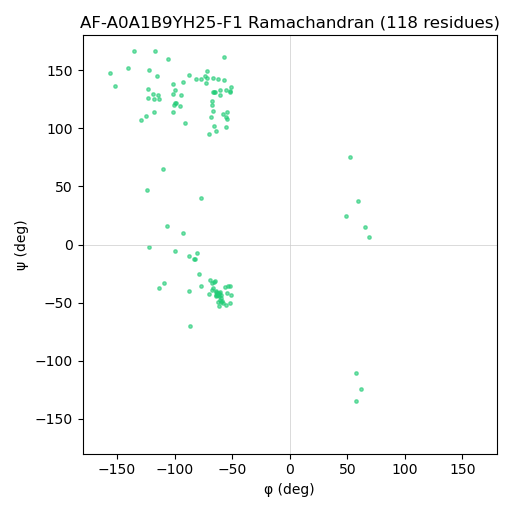OM 827 N N . SER A 1 105 ? 10.411 -29.977 -4.631 1.00 57.00 105 SER A N 1
ATOM 828 C CA . SER A 1 105 ? 10.970 -30.429 -5.893 1.00 57.00 105 SER A CA 1
ATOM 829 C C . SER A 1 105 ? 10.013 -31.483 -6.439 1.00 57.00 105 SER A C 1
ATOM 831 O O . SER A 1 105 ? 9.813 -32.552 -5.857 1.00 57.00 105 SER A O 1
ATOM 833 N N . VAL A 1 106 ? 9.342 -31.156 -7.541 1.00 55.28 106 VAL A N 1
ATOM 834 C CA . VAL A 1 106 ? 8.674 -32.172 -8.340 1.00 55.28 106 VAL A CA 1
ATOM 835 C C . VAL A 1 106 ? 9.813 -33.035 -8.858 1.00 55.28 106 VAL A C 1
ATOM 837 O O . VAL A 1 106 ? 10.512 -32.658 -9.797 1.00 55.28 106 VAL A O 1
ATOM 840 N N . ARG A 1 107 ? 10.070 -34.165 -8.188 1.00 51.59 107 ARG A N 1
ATOM 841 C CA . ARG A 1 107 ? 10.883 -35.235 -8.755 1.00 51.59 107 ARG A CA 1
ATOM 842 C C . ARG A 1 107 ? 10.214 -35.589 -10.075 1.00 51.59 107 ARG A C 1
ATOM 844 O O . ARG A 1 107 ? 9.176 -36.243 -10.093 1.00 51.59 107 ARG A O 1
ATOM 851 N N . ARG A 1 108 ? 10.782 -35.096 -11.175 1.00 52.06 108 ARG A N 1
ATOM 852 C CA . ARG A 1 108 ? 10.460 -35.565 -12.516 1.00 52.06 108 ARG A CA 1
ATOM 853 C C . ARG A 1 108 ? 10.680 -37.072 -12.473 1.00 52.06 108 ARG A C 1
ATOM 855 O O . ARG A 1 108 ? 11.799 -37.505 -12.207 1.00 52.06 108 ARG A O 1
ATOM 862 N N . ALA A 1 109 ? 9.607 -37.844 -12.631 1.00 53.97 109 ALA A N 1
ATOM 863 C CA . ALA A 1 109 ? 9.705 -39.287 -12.746 1.00 53.97 109 ALA A CA 1
ATOM 864 C C . ALA A 1 109 ? 10.674 -39.573 -13.897 1.00 53.97 109 ALA A C 1
ATOM 866 O O . ALA A 1 109 ? 10.404 -39.240 -15.051 1.00 53.97 109 ALA A O 1
ATOM 867 N N . THR A 1 110 ? 11.856 -40.084 -13.571 1.00 54.44 110 THR A N 1
ATOM 868 C CA . THR A 1 110 ? 12.754 -40.650 -14.566 1.00 54.44 110 THR A CA 1
ATOM 869 C C . THR A 1 110 ? 12.069 -41.912 -15.059 1.00 54.44 110 THR A C 1
ATOM 871 O O . THR A 1 110 ? 11.924 -42.866 -14.294 1.00 54.44 110 THR A O 1
ATOM 874 N N . SER A 1 111 ? 11.586 -41.894 -16.299 1.00 52.81 111 SER A N 1
ATOM 875 C CA . SER A 1 111 ? 11.112 -43.096 -16.980 1.00 52.81 111 SER A CA 1
ATOM 876 C C . SER A 1 111 ? 12.197 -44.179 -16.888 1.00 52.81 111 SER A C 1
ATOM 878 O O . SER A 1 111 ? 13.371 -43.851 -17.088 1.00 52.81 111 SER A O 1
ATOM 880 N N . PRO A 1 112 ? 11.861 -45.441 -16.576 1.00 49.22 112 PRO A N 1
ATOM 881 C CA . PRO A 1 112 ? 12.855 -46.500 -16.543 1.00 49.22 112 PRO A CA 1
ATOM 882 C C . PRO A 1 112 ? 13.345 -46.751 -17.971 1.00 49.22 112 PRO A C 1
ATOM 884 O O . PRO A 1 112 ? 12.559 -47.067 -18.863 1.00 49.22 112 PRO A O 1
ATOM 887 N N . SER A 1 113 ? 14.644 -46.572 -18.200 1.00 48.91 113 SER A N 1
ATOM 888 C CA . SER A 1 113 ? 15.301 -47.044 -19.413 1.00 48.91 113 SER A CA 1
ATOM 889 C C . SER A 1 113 ? 15.284 -48.573 -19.410 1.00 48.91 113 SER A C 1
ATOM 891 O O . SER A 1 113 ? 15.892 -49.196 -18.539 1.00 48.91 113 SER A O 1
ATOM 893 N N . THR A 1 114 ? 14.579 -49.170 -20.365 1.00 52.50 114 THR A N 1
ATOM 894 C CA . THR A 1 114 ? 14.621 -50.605 -20.669 1.00 52.50 114 THR A CA 1
ATOM 895 C C . THR A 1 114 ? 16.072 -51.039 -20.938 1.00 52.50 114 THR A C 1
ATOM 897 O O . THR A 1 114 ? 16.755 -50.350 -21.701 1.00 52.50 114 THR A O 1
ATOM 900 N N . PRO A 1 115 ? 16.579 -52.143 -20.358 1.00 55.00 115 PRO A N 1
ATOM 901 C CA . PRO A 1 115 ? 17.881 -52.679 -20.745 1.00 55.00 115 PRO A CA 1
ATOM 902 C C . PRO A 1 115 ? 17.796 -53.326 -22.141 1.00 55.00 115 PRO A C 1
ATOM 904 O O . PRO A 1 115 ? 16.733 -53.837 -22.505 1.00 55.00 115 PRO A O 1
ATOM 907 N N . PRO A 1 116 ? 18.875 -53.316 -22.946 1.00 49.53 116 PRO A N 1
ATOM 908 C CA . PRO A 1 116 ? 18.851 -53.935 -24.263 1.00 49.53 116 PRO A CA 1
ATOM 909 C C . PRO A 1 116 ? 18.713 -55.459 -24.143 1.00 49.53 116 PRO A C 1
ATOM 911 O O . PRO A 1 116 ? 19.421 -56.114 -23.379 1.00 49.53 116 PRO A O 1
ATOM 914 N N . THR A 1 117 ? 17.771 -55.990 -24.918 1.00 49.28 117 THR A N 1
ATOM 915 C CA . THR A 1 117 ? 17.509 -57.410 -25.154 1.00 49.28 117 THR A CA 1
ATOM 916 C C . THR A 1 117 ? 18.779 -58.154 -25.569 1.00 49.28 117 THR A C 1
ATOM 918 O O . THR A 1 117 ? 19.489 -57.726 -26.477 1.00 49.28 117 THR A O 1
ATOM 921 N N . ALA A 1 118 ? 19.022 -59.297 -24.924 1.00 47.25 118 ALA A N 1
ATOM 922 C CA . ALA A 1 118 ? 19.996 -60.292 -25.347 1.00 47.25 118 ALA A CA 1
ATOM 923 C C . ALA A 1 118 ? 19.636 -60.835 -26.739 1.00 47.25 118 ALA A C 1
ATOM 925 O O . ALA A 1 118 ? 18.510 -61.282 -26.957 1.00 47.25 118 ALA A O 1
ATOM 926 N N . ALA A 1 119 ? 20.597 -60.823 -27.659 1.00 42.75 119 ALA A N 1
ATOM 927 C CA . ALA A 1 119 ? 20.514 -61.538 -28.922 1.00 42.75 119 ALA A CA 1
ATOM 928 C C . ALA A 1 119 ? 21.741 -62.451 -29.051 1.00 42.75 119 ALA A C 1
ATOM 930 O O . ALA A 1 119 ? 22.849 -61.946 -29.200 1.00 42.75 119 ALA A O 1
ATOM 931 N N . ILE A 1 120 ? 21.439 -63.754 -28.969 1.00 42.50 120 ILE A N 1
ATOM 932 C CA . ILE A 1 120 ? 22.119 -64.951 -29.507 1.00 42.50 120 ILE A CA 1
ATOM 933 C C . ILE A 1 120 ? 23.589 -65.152 -29.124 1.00 42.50 120 ILE A C 1
ATOM 935 O O . ILE A 1 120 ? 24.468 -64.464 -29.680 1.00 42.50 120 ILE A O 1
#

pLDDT: mean 84.94, std 16.52, range [42.5, 97.69]

Mean predicted aligned error: 10.0 Å

Secondary structure (DSSP, 8-state):
------SSEEEEETTEEEEEE-----S-TTS-HHHHHHHHHHH-HHHHH-B-TTT-SBP-HHHHHHHHHHHHHHHHHHHHS--TT-EEEEEESS---SSPPP-----------PPPPP--

Radius of gyration: 23.2 Å; Cα contacts (8 Å, |Δi|>4): 126; chains: 1; bounding box: 46×79×54 Å